Protein AF-A0A1W0E587-F1 (afdb_monomer)

Foldseek 3Di:
DWDWDQDPVGIDIDDDDPPDDPVNVQVVCVVVVDHPPDDDDDDDPDPDPDPDDPPDDDDDDPPDVPPDPDPPVRVVVVVQVLFWWADPQPRDTHHNPDQFDPDVVRVRHRDIHTDDDDD

Mean predicted aligned error: 17.6 Å

pLDDT: mean 70.88, std 20.81, range [39.56, 98.25]

Solvent-accessible surface area (backbone atoms only — not comparable to full-atom values): 8068 Å² total; per-residue (Å²): 91,77,48,76,49,79,51,100,90,46,72,46,77,43,83,44,60,98,81,65,49,75,63,60,54,53,52,58,41,43,76,73,77,43,75,95,80,77,90,77,87,84,62,101,81,65,88,76,85,72,86,81,61,92,92,74,85,81,90,84,73,86,79,68,86,63,96,61,91,66,53,70,68,58,45,51,55,55,53,55,72,62,54,31,21,26,28,75,85,70,63,47,83,38,56,66,85,57,64,53,40,90,49,67,95,57,70,40,44,55,66,62,42,74,55,86,75,90,130

Radius of gyration: 25.47 Å; Cα contacts (8 Å, |Δi|>4): 97; chains: 1; bounding box: 55×27×59 Å

Sequence (119 aa):
MYIFITTHNGTICRSVTEHTTVSDINESIREYGCELRNTCLIDNYNNIKISMLPSTFFTAAPLLLGGGNMTETNKMLALQQLKVKICRRCYANNAAKATRCRKAQCGHYGDLRMKKVLK

Organism: NCBI:txid646526

InterPro domains:
  IPR001975 Large ribosomal subunit protein eL40 domain [PF01020] (83-116)
  IPR001975 Large ribosomal subunit protein eL40 domain [SM01377] (70-119)
  IPR011332 Zinc-binding ribosomal protein [SSF57829] (81-118)
  IPR038587 Large ribosomal subunit protein eL40 superfamily [G3DSA:4.10.1060.50] (72-119)

Secondary structure (DSSP, 8-state):
-EEEEEETTEEEEEE--TT--HHHHHHHHHHTT----------TT------PPTT-----------S----HHHHHHHHHHT-EEEETTT--EEETT-SS-S-GGGTS---EEEPPPP-

Structure (mmCIF, N/CA/C/O backbone):
data_AF-A0A1W0E587-F1
#
_entry.id   AF-A0A1W0E587-F1
#
loop_
_atom_site.group_PDB
_atom_site.id
_atom_site.type_symbol
_atom_site.label_atom_id
_atom_site.label_alt_id
_atom_site.label_comp_id
_atom_site.label_asym_id
_atom_site.label_entity_id
_atom_site.label_seq_id
_atom_site.pdbx_PDB_ins_code
_atom_site.Cartn_x
_atom_site.Cartn_y
_atom_site.Cartn_z
_atom_site.occupancy
_atom_site.B_iso_or_equiv
_atom_site.auth_seq_id
_atom_site.auth_comp_id
_atom_site.auth_asym_id
_atom_site.auth_atom_id
_atom_site.pdbx_PDB_model_num
ATOM 1 N N . MET A 1 1 ? 19.698 10.597 -29.879 1.00 57.78 1 MET A N 1
ATOM 2 C CA . MET A 1 1 ? 20.246 10.158 -28.572 1.00 57.78 1 MET A CA 1
ATOM 3 C C . MET A 1 1 ? 21.620 9.539 -28.812 1.00 57.78 1 MET A C 1
ATOM 5 O O . MET A 1 1 ? 21.829 9.064 -29.916 1.00 57.78 1 MET A O 1
ATOM 9 N N . TYR A 1 2 ? 22.567 9.572 -27.873 1.00 53.62 2 TYR A N 1
ATOM 10 C CA . TYR A 1 2 ? 23.876 8.923 -28.062 1.00 53.62 2 TYR A CA 1
ATOM 11 C C . TYR A 1 2 ? 24.035 7.770 -27.075 1.00 53.62 2 TYR A C 1
ATOM 13 O O . TYR A 1 2 ? 23.669 7.913 -25.909 1.00 53.62 2 TYR A O 1
ATOM 21 N N . ILE A 1 3 ? 24.568 6.645 -27.545 1.00 58.50 3 ILE A N 1
ATOM 22 C CA . ILE A 1 3 ? 24.969 5.515 -26.708 1.00 58.50 3 ILE A CA 1
ATOM 23 C C . ILE A 1 3 ? 26.490 5.407 -26.777 1.00 58.50 3 ILE A C 1
ATOM 25 O O . ILE A 1 3 ? 27.077 5.429 -27.860 1.00 58.50 3 ILE A O 1
ATOM 29 N N . PHE A 1 4 ? 27.111 5.300 -25.606 1.00 53.84 4 PHE A N 1
ATOM 30 C CA . PHE A 1 4 ? 28.543 5.086 -25.456 1.00 53.84 4 PHE A CA 1
ATOM 31 C C . PHE A 1 4 ? 28.770 3.656 -24.975 1.00 53.84 4 PHE A C 1
ATOM 33 O O . PHE A 1 4 ? 28.227 3.254 -23.946 1.00 53.84 4 PHE A O 1
ATOM 40 N N . ILE A 1 5 ? 29.552 2.892 -25.730 1.00 61.59 5 ILE A N 1
ATOM 41 C CA . ILE A 1 5 ? 29.868 1.491 -25.457 1.00 61.59 5 ILE A CA 1
ATOM 42 C C . ILE A 1 5 ? 31.374 1.405 -25.240 1.00 61.59 5 ILE A C 1
ATOM 44 O O . ILE A 1 5 ? 32.159 1.529 -26.180 1.00 61.59 5 ILE A O 1
ATOM 48 N N . THR A 1 6 ? 31.782 1.232 -23.988 1.00 53.59 6 THR A N 1
ATOM 49 C CA . THR A 1 6 ? 33.198 1.140 -23.624 1.00 53.59 6 THR A CA 1
ATOM 50 C C . THR A 1 6 ? 33.650 -0.313 -23.674 1.00 53.59 6 THR A C 1
ATOM 52 O O . THR A 1 6 ? 33.105 -1.164 -22.974 1.00 53.59 6 THR A O 1
ATOM 55 N N . THR A 1 7 ? 34.656 -0.591 -24.498 1.00 55.12 7 THR A N 1
ATOM 56 C CA . THR A 1 7 ? 35.277 -1.912 -24.654 1.00 55.12 7 THR A CA 1
ATOM 57 C C . THR A 1 7 ? 36.756 -1.851 -24.265 1.00 55.12 7 THR A C 1
ATOM 59 O O . THR A 1 7 ? 37.316 -0.770 -24.082 1.00 55.12 7 THR A O 1
ATOM 62 N N . HIS A 1 8 ? 37.419 -3.006 -24.165 1.00 50.88 8 HIS A N 1
ATOM 63 C CA . HIS A 1 8 ? 38.861 -3.082 -23.887 1.00 50.88 8 HIS A CA 1
ATOM 64 C C . HIS A 1 8 ? 39.732 -2.460 -24.998 1.00 50.88 8 HIS A C 1
ATOM 66 O O . HIS A 1 8 ? 40.870 -2.089 -24.732 1.00 50.88 8 HIS A O 1
ATOM 72 N N . ASN A 1 9 ? 39.183 -2.298 -26.209 1.00 48.56 9 ASN A N 1
ATOM 73 C CA . ASN A 1 9 ? 39.862 -1.698 -27.361 1.00 48.56 9 ASN A CA 1
ATOM 74 C C . ASN A 1 9 ? 39.498 -0.219 -27.580 1.00 48.56 9 ASN A C 1
ATOM 76 O O . ASN A 1 9 ? 39.964 0.390 -28.540 1.00 48.56 9 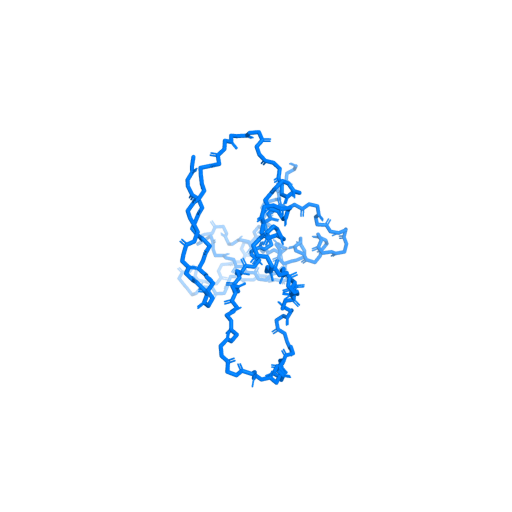ASN A O 1
ATOM 80 N N . GLY A 1 10 ? 38.673 0.371 -26.705 1.00 54.97 10 GLY A N 1
ATOM 81 C CA . GLY A 1 10 ? 38.273 1.776 -26.776 1.00 54.97 10 GLY A CA 1
ATOM 82 C C . GLY A 1 10 ? 36.775 2.004 -26.581 1.00 54.97 10 GLY A C 1
ATOM 83 O O . GLY A 1 10 ? 35.984 1.070 -26.422 1.00 54.97 10 GLY A O 1
ATOM 84 N N . THR A 1 11 ? 36.386 3.278 -26.593 1.00 57.97 11 THR A N 1
ATOM 85 C CA . THR A 1 11 ? 34.992 3.712 -26.440 1.00 57.97 11 THR A CA 1
ATOM 86 C C . THR A 1 11 ? 34.370 3.986 -27.800 1.00 57.97 11 THR A C 1
ATOM 88 O O . THR A 1 11 ? 34.848 4.837 -28.548 1.00 57.97 11 THR A O 1
ATOM 91 N N . ILE A 1 12 ? 33.269 3.303 -28.097 1.00 63.28 12 ILE A N 1
ATOM 92 C CA . ILE A 1 12 ? 32.470 3.514 -29.302 1.00 63.28 12 ILE A CA 1
ATOM 93 C C . ILE A 1 12 ? 31.323 4.458 -28.945 1.00 63.28 12 ILE A C 1
ATOM 95 O O . ILE A 1 12 ? 30.579 4.212 -27.998 1.00 63.28 12 ILE A O 1
ATOM 99 N N . CYS A 1 13 ? 31.173 5.542 -29.700 1.00 61.38 13 CYS A N 1
ATOM 100 C CA . CYS A 1 13 ? 30.032 6.446 -29.593 1.00 61.38 13 CYS A CA 1
ATOM 101 C C . CYS A 1 13 ? 29.132 6.257 -30.811 1.00 61.38 13 CYS A C 1
ATOM 103 O O . CYS A 1 13 ? 29.609 6.332 -31.947 1.00 61.38 13 CYS A O 1
ATOM 105 N N . ARG A 1 14 ? 27.832 6.038 -30.590 1.00 67.56 14 ARG A N 1
ATOM 106 C CA . ARG A 1 14 ? 26.861 5.913 -31.678 1.00 67.56 14 ARG A CA 1
ATOM 107 C C . ARG A 1 14 ? 25.649 6.801 -31.462 1.00 67.56 14 ARG A C 1
ATOM 109 O O . ARG A 1 14 ? 25.063 6.829 -30.381 1.00 67.56 14 ARG A O 1
ATOM 116 N N . SER A 1 15 ? 25.264 7.513 -32.517 1.00 69.25 15 SER A N 1
ATOM 117 C CA . SER A 1 15 ? 23.987 8.209 -32.584 1.00 69.25 15 SER A CA 1
ATOM 118 C C . SER A 1 15 ? 22.864 7.204 -32.835 1.00 69.25 15 SER A C 1
ATOM 120 O O . SER A 1 15 ? 22.918 6.384 -33.746 1.00 69.25 15 SER A O 1
ATOM 122 N N . VAL A 1 16 ? 21.842 7.282 -31.996 1.00 74.81 16 VAL A N 1
ATOM 123 C CA . VAL A 1 16 ? 20.636 6.460 -32.021 1.00 74.81 16 VAL A CA 1
ATOM 124 C C . VAL A 1 16 ? 19.447 7.362 -32.317 1.00 74.81 16 VAL A C 1
ATOM 126 O O . VAL A 1 16 ? 19.279 8.424 -31.694 1.00 74.81 16 VAL A O 1
ATOM 129 N N . THR A 1 17 ? 18.644 6.937 -33.285 1.00 78.31 17 THR A N 1
ATOM 130 C CA . THR A 1 17 ? 17.383 7.568 -33.684 1.00 78.31 17 THR A CA 1
ATOM 131 C C . THR A 1 17 ? 16.207 6.808 -33.076 1.00 78.31 17 THR A C 1
ATOM 133 O O . THR A 1 17 ? 16.354 5.678 -32.616 1.00 78.31 17 THR A O 1
ATOM 136 N N . GLU A 1 18 ? 15.018 7.405 -33.090 1.00 74.44 18 GLU A N 1
ATOM 137 C CA . GLU A 1 18 ? 13.803 6.812 -32.505 1.00 74.44 18 GLU A CA 1
ATOM 138 C C . GLU A 1 18 ? 13.358 5.505 -33.187 1.00 74.44 18 GLU A C 1
ATOM 140 O O . GLU A 1 18 ? 12.560 4.756 -32.632 1.00 74.44 18 GLU A O 1
ATOM 145 N N . HIS A 1 19 ? 13.901 5.203 -34.368 1.00 79.19 19 HIS A N 1
ATOM 146 C CA . HIS A 1 19 ? 13.588 4.000 -35.143 1.00 79.19 19 HIS A CA 1
ATOM 147 C C . HIS A 1 19 ? 14.633 2.889 -35.005 1.00 79.19 19 HIS A C 1
ATOM 149 O O . HIS A 1 19 ? 14.477 1.832 -35.608 1.00 79.19 19 HIS A O 1
ATOM 155 N N . THR A 1 20 ? 15.712 3.122 -34.254 1.00 70.31 20 THR A N 1
ATOM 156 C CA . THR A 1 20 ? 16.787 2.134 -34.120 1.00 70.31 20 THR A CA 1
ATOM 157 C C . THR A 1 20 ? 16.324 0.990 -33.217 1.00 70.31 20 THR A C 1
ATOM 159 O O . THR A 1 20 ? 15.925 1.224 -32.073 1.00 70.31 20 THR A O 1
ATOM 162 N N . THR A 1 21 ? 16.376 -0.248 -33.708 1.00 75.44 21 THR A N 1
ATOM 163 C CA . THR A 1 21 ? 15.960 -1.425 -32.939 1.00 75.44 21 THR A CA 1
ATOM 164 C C . THR A 1 21 ? 17.116 -2.006 -32.123 1.00 75.44 21 THR A C 1
ATOM 166 O O . THR A 1 21 ? 18.293 -1.761 -32.384 1.00 75.44 21 THR A O 1
ATOM 169 N N . VAL A 1 22 ? 16.792 -2.831 -31.122 1.00 69.00 22 VAL A N 1
ATOM 170 C CA . VAL A 1 22 ? 17.797 -3.544 -30.310 1.00 69.00 22 VAL A CA 1
ATOM 171 C C . VAL A 1 22 ? 18.634 -4.510 -31.164 1.00 69.00 22 VAL A C 1
ATOM 173 O O . VAL A 1 22 ? 19.794 -4.764 -30.844 1.00 69.00 22 VAL A O 1
ATOM 176 N N . SER A 1 23 ? 18.073 -5.022 -32.266 1.00 70.00 23 SER A N 1
ATOM 177 C CA . SER A 1 23 ? 18.799 -5.890 -33.198 1.00 70.00 23 SER A CA 1
ATOM 178 C C . SER A 1 23 ? 19.904 -5.127 -33.925 1.00 70.00 23 SER A C 1
ATOM 180 O O . SER A 1 23 ? 21.038 -5.598 -33.948 1.00 70.00 23 SER A O 1
ATOM 182 N N . ASP A 1 24 ? 19.601 -3.921 -34.410 1.00 71.88 24 ASP A N 1
ATOM 183 C CA . ASP A 1 24 ? 20.563 -3.061 -35.118 1.00 71.88 24 ASP A CA 1
ATOM 184 C C . ASP A 1 24 ? 21.741 -2.681 -34.208 1.00 71.88 24 ASP A C 1
ATOM 186 O O . ASP A 1 24 ? 22.901 -2.642 -34.619 1.00 71.88 24 ASP A O 1
ATOM 190 N N . ILE A 1 25 ? 21.454 -2.455 -32.921 1.00 69.06 25 ILE A N 1
ATOM 191 C CA . ILE A 1 25 ? 22.480 -2.185 -31.909 1.00 69.06 25 ILE A CA 1
ATOM 192 C C . ILE A 1 25 ? 23.357 -3.426 -31.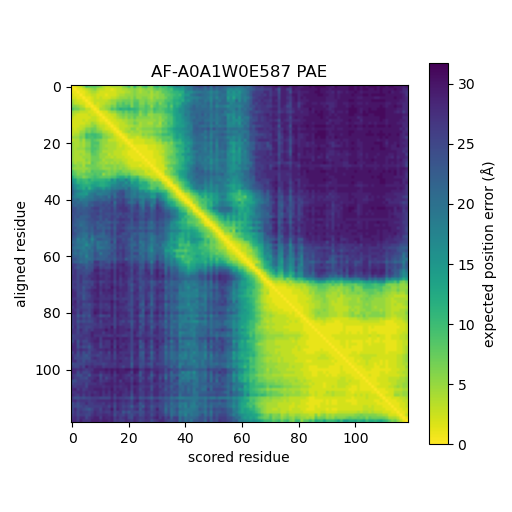703 1.00 69.06 25 ILE A C 1
ATOM 194 O O . ILE A 1 25 ? 24.582 -3.318 -31.717 1.00 69.06 25 ILE A O 1
ATOM 198 N N . ASN A 1 26 ? 22.759 -4.611 -31.565 1.00 68.50 26 ASN A N 1
ATOM 199 C CA . ASN A 1 26 ? 23.506 -5.856 -31.388 1.00 68.50 26 ASN A CA 1
ATOM 200 C C . ASN A 1 26 ? 24.386 -6.198 -32.596 1.00 68.50 26 ASN A C 1
ATOM 202 O O . ASN A 1 26 ? 25.493 -6.694 -32.406 1.00 68.50 26 ASN A O 1
ATOM 206 N N . GLU A 1 27 ? 23.918 -5.943 -33.816 1.00 72.00 27 GLU A N 1
ATOM 207 C CA . GLU A 1 27 ? 24.699 -6.159 -35.036 1.00 72.00 27 GLU A CA 1
ATOM 208 C C . GLU A 1 27 ? 25.910 -5.223 -35.089 1.00 72.00 27 GLU A C 1
ATOM 210 O O . GLU A 1 27 ? 27.035 -5.689 -35.262 1.00 72.00 27 GLU A O 1
ATOM 215 N N . SER A 1 28 ? 25.718 -3.938 -34.772 1.00 67.44 28 SER A N 1
ATOM 216 C CA . SER A 1 28 ? 26.832 -2.985 -34.715 1.00 67.44 28 SER A CA 1
ATOM 217 C C . SER A 1 28 ? 27.882 -3.352 -33.661 1.00 67.44 28 SER A C 1
ATOM 219 O O . SER A 1 28 ? 29.071 -3.177 -33.888 1.00 67.44 28 SER A O 1
ATOM 221 N N . ILE A 1 29 ? 27.481 -3.919 -32.519 1.00 65.19 29 ILE A N 1
ATOM 222 C CA . ILE A 1 29 ? 28.418 -4.383 -31.482 1.00 65.19 29 ILE A CA 1
ATOM 223 C C . ILE A 1 29 ? 29.213 -5.610 -31.967 1.00 65.19 29 ILE A C 1
ATOM 225 O O . ILE A 1 29 ? 30.411 -5.713 -31.681 1.00 65.19 29 ILE A O 1
ATOM 229 N N . ARG A 1 30 ? 28.577 -6.505 -32.741 1.00 65.31 30 ARG A N 1
ATOM 230 C CA . ARG A 1 30 ? 29.228 -7.688 -33.332 1.00 65.31 30 ARG A CA 1
ATOM 231 C C . ARG A 1 30 ? 30.273 -7.315 -34.384 1.00 65.31 30 ARG A C 1
ATOM 233 O O . ARG A 1 30 ? 31.306 -7.979 -34.432 1.00 65.31 30 ARG A O 1
ATOM 240 N N . GLU A 1 31 ? 30.056 -6.261 -35.174 1.00 64.81 31 GLU A N 1
ATOM 241 C CA . GLU A 1 31 ? 31.041 -5.767 -36.158 1.00 64.81 31 GLU A CA 1
ATOM 242 C C . GLU A 1 31 ? 32.385 -5.388 -35.512 1.00 64.81 31 GLU A C 1
ATOM 244 O O . GLU A 1 31 ? 33.441 -5.578 -36.113 1.00 64.81 31 GLU A O 1
ATOM 249 N N . TYR A 1 32 ? 32.374 -4.937 -34.253 1.00 62.25 32 TYR A N 1
ATOM 250 C CA . TYR A 1 32 ? 33.584 -4.616 -33.483 1.00 62.25 32 TYR A CA 1
ATOM 251 C C . TYR A 1 32 ? 34.174 -5.819 -32.722 1.00 62.25 32 TYR A C 1
ATOM 253 O O . TYR A 1 32 ? 34.998 -5.645 -31.822 1.00 62.25 32 TYR A O 1
ATOM 261 N N . GLY A 1 33 ? 33.751 -7.045 -33.048 1.00 53.25 33 GLY A N 1
ATOM 262 C CA . GLY A 1 33 ? 34.257 -8.277 -32.434 1.00 53.25 33 GLY A CA 1
ATOM 263 C C . GLY A 1 33 ? 33.851 -8.459 -30.969 1.00 53.25 33 GLY A C 1
ATOM 264 O O . GLY A 1 33 ? 34.430 -9.286 -30.265 1.00 53.25 33 GLY A O 1
ATOM 265 N N . CYS A 1 34 ? 32.871 -7.690 -30.493 1.00 51.19 34 CYS A N 1
ATOM 266 C CA . CYS A 1 34 ? 32.337 -7.793 -29.143 1.00 51.19 34 CYS A CA 1
ATOM 267 C C . CYS A 1 34 ? 31.015 -8.569 -29.182 1.00 51.19 34 CYS A C 1
ATOM 269 O O . CYS A 1 34 ? 30.128 -8.283 -29.980 1.00 51.19 34 CYS A O 1
ATOM 271 N N . GLU A 1 35 ? 30.856 -9.561 -28.308 1.00 45.47 35 GLU A N 1
ATOM 272 C CA . GLU A 1 35 ? 29.594 -10.282 -28.150 1.00 45.47 35 GLU A CA 1
ATOM 273 C C . GLU A 1 35 ? 29.003 -9.938 -26.781 1.00 45.47 35 GLU A C 1
ATOM 275 O O . GLU A 1 35 ? 29.668 -10.088 -25.755 1.00 45.47 35 GLU A O 1
ATOM 280 N N . LEU A 1 36 ? 27.750 -9.474 -26.751 1.00 45.41 36 LEU A N 1
ATOM 281 C CA . LEU A 1 36 ? 26.990 -9.329 -25.509 1.00 45.41 36 LEU A CA 1
ATOM 282 C C . LEU A 1 36 ? 26.733 -10.723 -24.931 1.00 45.41 36 LEU A C 1
ATOM 284 O O . LEU A 1 36 ? 25.740 -11.375 -25.252 1.00 45.41 36 LEU A O 1
ATOM 288 N N . ARG A 1 37 ? 27.645 -11.202 -24.084 1.00 41.25 37 ARG A N 1
ATOM 289 C CA . ARG A 1 37 ? 27.455 -12.449 -23.349 1.00 41.25 37 ARG A CA 1
ATOM 290 C C . ARG A 1 37 ? 26.813 -12.162 -22.000 1.00 41.25 37 ARG A C 1
ATOM 292 O O . ARG A 1 37 ? 27.446 -11.632 -21.095 1.00 41.25 37 ARG A O 1
ATOM 299 N N . ASN A 1 38 ? 25.566 -12.613 -21.907 1.00 42.72 38 ASN A N 1
ATOM 300 C CA . ASN A 1 38 ? 24.750 -12.818 -20.713 1.00 42.72 38 ASN A CA 1
ATOM 301 C C . ASN A 1 38 ? 23.978 -11.594 -20.199 1.00 42.72 38 ASN A C 1
ATOM 303 O O . ASN A 1 38 ? 24.485 -10.749 -19.467 1.00 42.72 38 ASN A O 1
ATOM 307 N N . THR A 1 39 ? 22.676 -11.587 -20.484 1.00 44.81 39 THR A N 1
ATOM 308 C CA . THR A 1 39 ? 21.668 -10.948 -19.632 1.00 44.81 39 THR A CA 1
ATOM 309 C C . THR A 1 39 ? 21.293 -11.937 -18.527 1.00 44.81 39 THR A C 1
ATOM 311 O O . THR A 1 39 ? 20.585 -12.911 -18.767 1.00 44.81 39 THR A O 1
ATOM 314 N N . CYS A 1 40 ? 21.790 -11.721 -17.310 1.00 41.78 40 CYS A N 1
ATOM 315 C CA . CYS A 1 40 ? 21.389 -12.514 -16.147 1.00 41.78 40 CYS A CA 1
ATOM 316 C C . CYS A 1 40 ? 20.255 -11.795 -15.407 1.00 41.78 40 CYS A C 1
ATOM 318 O O . CYS A 1 40 ? 20.441 -10.677 -14.928 1.00 41.78 40 CYS A O 1
ATOM 320 N N . LEU A 1 41 ? 19.094 -12.441 -15.282 1.00 39.72 41 LEU A N 1
ATOM 321 C CA . LEU A 1 41 ? 18.056 -12.020 -14.341 1.00 39.72 41 LEU A CA 1
ATOM 322 C C . LEU A 1 41 ? 18.523 -12.382 -12.927 1.00 39.72 41 LEU A C 1
ATOM 324 O O . LEU A 1 41 ? 18.716 -13.556 -12.614 1.00 39.72 41 LEU A O 1
ATOM 328 N N . ILE A 1 42 ? 18.747 -11.372 -12.089 1.00 49.06 42 ILE A N 1
ATOM 329 C CA . ILE A 1 42 ? 19.152 -11.559 -10.694 1.00 49.06 42 ILE A CA 1
ATOM 330 C C . ILE A 1 42 ? 17.880 -11.542 -9.851 1.00 49.06 42 ILE A C 1
ATOM 332 O O . ILE A 1 42 ? 17.286 -10.486 -9.647 1.00 49.06 42 ILE A O 1
ATOM 336 N N . ASP A 1 43 ? 17.450 -12.719 -9.399 1.00 39.56 43 ASP A N 1
ATOM 337 C CA . ASP A 1 43 ? 16.315 -12.855 -8.489 1.00 39.56 43 ASP A CA 1
ATOM 338 C C . ASP A 1 43 ? 16.801 -12.798 -7.030 1.00 39.56 43 ASP A C 1
ATOM 340 O O . ASP A 1 43 ? 17.838 -13.368 -6.680 1.00 39.56 43 ASP A O 1
ATOM 344 N N . ASN A 1 44 ? 16.061 -12.076 -6.189 1.00 43.00 44 ASN A N 1
ATOM 345 C CA . ASN A 1 44 ? 16.498 -11.437 -4.933 1.00 43.00 44 ASN A CA 1
ATOM 346 C C . ASN A 1 44 ? 16.975 -12.358 -3.782 1.00 43.00 44 ASN A C 1
ATOM 348 O O . ASN A 1 44 ? 17.097 -11.889 -2.651 1.00 43.00 44 ASN A O 1
ATOM 352 N N . TYR A 1 45 ? 17.248 -13.645 -4.011 1.00 40.38 45 TYR A N 1
ATOM 353 C CA . TYR A 1 45 ? 17.507 -14.596 -2.919 1.00 40.38 45 TYR A CA 1
ATOM 354 C C . TYR A 1 45 ? 18.663 -15.578 -3.108 1.00 40.38 45 TYR A C 1
ATOM 356 O O . TYR A 1 45 ? 18.993 -16.282 -2.156 1.00 40.38 45 TYR A O 1
ATOM 364 N N . ASN A 1 46 ? 19.343 -15.598 -4.255 1.00 41.62 46 ASN A N 1
ATOM 365 C CA . ASN A 1 46 ? 20.521 -16.447 -4.417 1.00 41.62 46 ASN A CA 1
ATOM 366 C C . ASN A 1 46 ? 21.785 -15.595 -4.499 1.00 41.62 46 ASN A C 1
ATOM 368 O O . ASN A 1 46 ? 21.960 -14.810 -5.425 1.00 41.62 46 ASN A O 1
ATOM 372 N N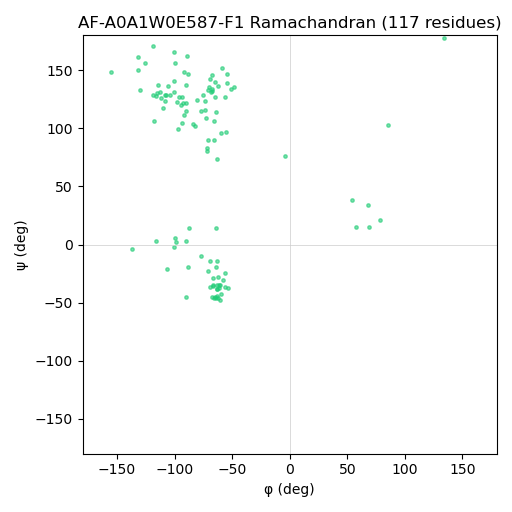 . ASN A 1 47 ? 22.690 -15.782 -3.532 1.00 42.91 47 ASN A N 1
ATOM 373 C CA . ASN A 1 47 ? 24.069 -15.315 -3.633 1.00 42.91 47 ASN A CA 1
ATOM 374 C C . ASN A 1 47 ? 24.703 -15.982 -4.858 1.00 42.91 47 ASN A C 1
ATOM 376 O O . ASN A 1 47 ? 25.147 -17.130 -4.788 1.00 42.91 47 ASN A O 1
ATOM 380 N N . ILE A 1 48 ? 24.709 -15.291 -5.996 1.00 46.75 48 ILE A N 1
ATOM 381 C CA . ILE A 1 48 ? 25.343 -15.812 -7.201 1.00 46.75 48 ILE A CA 1
ATOM 382 C C . ILE A 1 48 ? 26.852 -15.735 -6.975 1.00 46.75 48 ILE A C 1
ATOM 384 O O . ILE A 1 48 ? 27.442 -14.656 -6.972 1.00 46.75 48 ILE A O 1
ATOM 388 N N . LYS A 1 49 ? 27.497 -16.890 -6.794 1.00 44.38 49 LYS A N 1
ATOM 389 C CA . LYS A 1 49 ? 28.951 -17.001 -6.939 1.00 44.38 49 LYS A CA 1
ATOM 390 C C . LYS A 1 49 ? 29.286 -16.894 -8.424 1.00 44.38 49 LYS A C 1
ATOM 392 O O . LYS A 1 49 ? 29.412 -17.903 -9.110 1.00 44.38 49 LYS A O 1
ATOM 397 N N . ILE A 1 50 ? 29.386 -15.670 -8.931 1.00 52.66 50 ILE A N 1
ATOM 398 C CA . ILE A 1 50 ? 29.935 -15.421 -10.264 1.00 52.66 50 ILE A CA 1
ATOM 399 C C . ILE A 1 50 ? 31.454 -15.550 -10.140 1.00 52.66 50 ILE A C 1
ATOM 401 O O . ILE A 1 50 ? 32.086 -14.778 -9.421 1.00 52.66 50 ILE A O 1
ATOM 405 N N . SER A 1 51 ? 32.049 -16.542 -10.803 1.00 47.91 51 SER A N 1
ATOM 406 C CA . SER A 1 51 ? 33.504 -16.636 -10.937 1.00 47.91 51 SER A CA 1
ATOM 407 C C . SER A 1 51 ? 33.987 -15.456 -11.779 1.00 47.91 51 SER A C 1
ATOM 409 O O . SER A 1 51 ? 33.738 -15.409 -12.984 1.00 47.91 51 SER A O 1
ATOM 411 N N . MET A 1 52 ? 34.611 -14.473 -11.132 1.00 48.31 52 MET A N 1
ATOM 412 C CA . MET A 1 52 ? 35.044 -13.238 -11.779 1.00 48.31 52 MET A CA 1
ATOM 413 C C . MET A 1 52 ? 36.364 -13.459 -12.516 1.00 48.31 52 MET A C 1
ATOM 415 O O . MET A 1 52 ? 37.351 -13.875 -11.913 1.00 48.31 52 MET A O 1
ATOM 419 N N . LEU A 1 53 ? 36.385 -13.151 -13.811 1.00 51.69 53 LEU A N 1
ATOM 420 C CA . LEU A 1 53 ? 37.626 -12.965 -14.557 1.00 51.69 53 LEU A CA 1
ATOM 421 C C . LEU A 1 53 ? 38.015 -11.476 -14.512 1.00 51.69 53 LEU A C 1
ATOM 423 O O . LEU A 1 53 ? 37.126 -10.613 -14.465 1.00 51.69 53 LEU A O 1
ATOM 427 N N . PRO A 1 54 ? 39.317 -11.143 -14.535 1.00 41.56 54 PRO A N 1
ATOM 428 C CA . PRO A 1 54 ? 39.758 -9.763 -14.704 1.00 41.56 54 PRO A CA 1
ATOM 429 C C . PRO A 1 54 ? 39.142 -9.154 -15.975 1.00 41.56 54 PRO A C 1
ATOM 431 O O . PRO A 1 54 ? 39.075 -9.824 -17.004 1.00 41.56 54 PRO A O 1
ATOM 434 N N . SER A 1 55 ? 38.701 -7.894 -15.896 1.00 48.97 55 SER A N 1
ATOM 435 C CA . SER A 1 55 ? 38.146 -7.105 -17.018 1.00 48.97 55 SER A CA 1
ATOM 436 C C . SER A 1 55 ? 36.693 -7.398 -17.436 1.00 48.97 55 SER A C 1
ATOM 438 O O . SER A 1 55 ? 36.289 -7.037 -18.540 1.00 48.97 55 SER A O 1
ATOM 440 N N . THR A 1 56 ? 35.878 -7.991 -16.558 1.00 48.41 56 THR A N 1
ATOM 441 C CA . THR A 1 56 ? 34.434 -8.179 -16.811 1.00 48.41 56 THR A CA 1
ATOM 442 C C . THR A 1 56 ? 33.616 -7.022 -16.222 1.00 48.41 56 THR A C 1
ATOM 444 O O . THR A 1 56 ? 33.731 -6.742 -15.029 1.00 48.41 56 THR A O 1
ATOM 447 N N . PHE A 1 57 ? 32.765 -6.369 -17.023 1.00 51.59 57 PHE A N 1
ATOM 448 C CA . PHE A 1 57 ? 31.835 -5.330 -16.555 1.00 51.59 57 PHE A CA 1
ATOM 449 C C . PHE A 1 57 ? 30.402 -5.867 -16.519 1.00 51.59 57 PHE A C 1
ATOM 451 O O . PHE A 1 57 ? 29.959 -6.511 -17.467 1.00 51.59 57 PHE A O 1
ATOM 458 N N . PHE A 1 58 ? 29.666 -5.571 -15.445 1.00 50.69 58 PHE A N 1
ATOM 459 C CA . PHE A 1 58 ? 28.253 -5.922 -15.314 1.00 50.69 58 PHE A CA 1
ATOM 460 C C . PHE A 1 58 ? 27.416 -4.657 -15.175 1.00 50.69 58 PHE A C 1
ATOM 462 O O . PHE A 1 58 ? 27.664 -3.827 -14.302 1.00 50.69 58 PHE A O 1
ATOM 469 N N . THR A 1 59 ? 26.385 -4.537 -16.004 1.00 44.25 59 THR A N 1
ATOM 470 C CA . THR A 1 59 ? 25.331 -3.544 -15.811 1.00 44.25 59 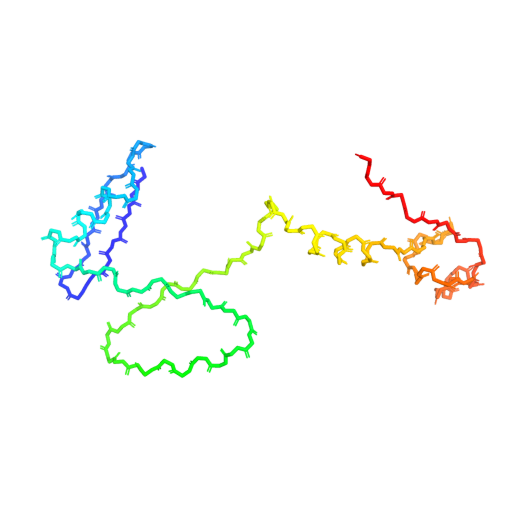THR A CA 1
ATOM 471 C C . THR A 1 59 ? 24.172 -4.230 -15.106 1.00 44.25 59 THR A C 1
ATOM 473 O O . THR A 1 59 ? 23.387 -4.944 -15.724 1.00 44.25 59 THR A O 1
ATOM 476 N N . ALA A 1 60 ? 24.083 -4.043 -13.790 1.00 45.50 60 ALA A N 1
ATOM 477 C CA . ALA A 1 60 ? 22.924 -4.463 -13.017 1.00 45.50 60 ALA A CA 1
ATOM 478 C C . ALA A 1 60 ? 21.916 -3.309 -12.985 1.00 45.50 60 ALA A C 1
ATOM 480 O O . ALA A 1 60 ? 22.199 -2.249 -12.430 1.00 45.50 60 ALA A O 1
ATOM 481 N N . ALA A 1 61 ? 20.746 -3.508 -13.585 1.00 44.94 61 ALA A N 1
ATOM 482 C CA . ALA A 1 61 ? 19.619 -2.597 -13.440 1.00 44.94 61 ALA A CA 1
ATOM 483 C C . ALA A 1 61 ? 18.604 -3.228 -12.475 1.00 44.94 61 ALA A C 1
ATOM 485 O O . ALA A 1 61 ? 18.232 -4.387 -12.679 1.00 44.94 61 ALA A O 1
ATOM 486 N N . PRO A 1 62 ? 18.138 -2.516 -11.433 1.00 41.50 62 PRO A N 1
ATOM 487 C CA . PRO A 1 62 ? 17.028 -3.001 -10.632 1.00 41.50 62 PRO A CA 1
ATOM 488 C C . PRO A 1 62 ? 15.795 -3.074 -11.531 1.00 41.50 62 PRO A C 1
ATOM 490 O O . PRO A 1 62 ? 15.285 -2.048 -11.988 1.00 41.50 62 PRO A O 1
ATOM 493 N N . LEU A 1 63 ? 15.306 -4.288 -11.784 1.00 44.81 63 LEU A N 1
ATOM 494 C CA . LEU A 1 63 ? 13.983 -4.464 -12.359 1.00 44.81 63 LEU A CA 1
ATOM 495 C C . LEU A 1 63 ? 12.983 -4.086 -11.267 1.00 44.81 63 LEU A C 1
ATOM 497 O O . LEU A 1 63 ? 12.569 -4.908 -10.450 1.00 44.81 63 LEU A O 1
ATOM 501 N N . LEU A 1 64 ? 12.608 -2.808 -11.225 1.00 47.47 64 LEU A N 1
ATOM 502 C CA . LEU A 1 64 ? 11.347 -2.443 -10.605 1.00 47.47 64 LEU A CA 1
ATOM 503 C C . LEU A 1 64 ? 10.293 -3.259 -11.350 1.00 47.47 64 LEU A C 1
ATOM 505 O O . LEU A 1 64 ? 10.272 -3.232 -12.582 1.00 47.47 64 LEU A O 1
ATOM 509 N N . LEU A 1 65 ? 9.458 -4.006 -10.625 1.00 52.22 65 LEU A N 1
ATOM 510 C CA . LEU A 1 65 ? 8.249 -4.621 -11.170 1.00 52.22 65 LEU A CA 1
ATOM 511 C C . LEU A 1 65 ? 7.330 -3.474 -11.621 1.00 52.22 65 LEU A C 1
ATOM 513 O O . LEU A 1 65 ? 6.388 -3.103 -10.922 1.00 52.22 65 LEU A O 1
ATOM 517 N N . GLY A 1 66 ? 7.679 -2.829 -12.736 1.00 46.41 66 GLY A N 1
ATOM 518 C CA . GLY A 1 66 ? 6.876 -1.818 -13.391 1.00 46.41 66 GLY A CA 1
ATOM 519 C C . GLY A 1 66 ? 5.487 -2.404 -13.565 1.00 46.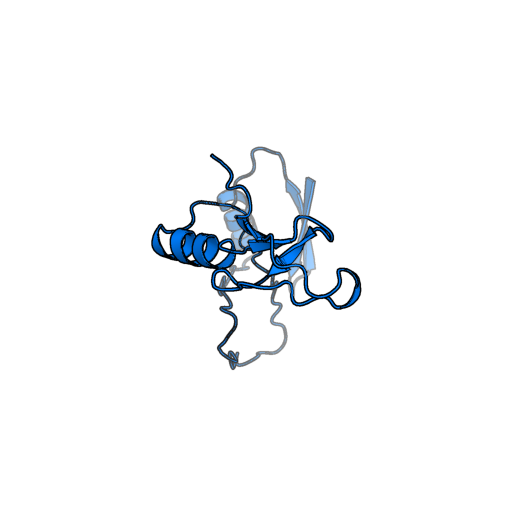41 66 GLY A C 1
ATOM 520 O O . GLY A 1 66 ? 5.353 -3.577 -13.911 1.00 46.41 66 GLY A O 1
ATOM 521 N N . GLY A 1 67 ? 4.463 -1.619 -13.232 1.00 52.53 67 GLY A N 1
ATOM 522 C CA . GLY A 1 67 ? 3.073 -2.057 -13.286 1.00 52.53 67 GLY A CA 1
ATOM 523 C C . GLY A 1 67 ? 2.715 -2.569 -14.682 1.00 52.53 67 GLY A C 1
ATOM 524 O O . GLY A 1 67 ? 2.396 -1.785 -15.566 1.00 52.53 67 GLY A O 1
ATOM 525 N N . GLY A 1 68 ? 2.780 -3.884 -14.865 1.00 62.53 68 GLY A N 1
ATOM 526 C CA . GLY A 1 68 ? 2.511 -4.607 -16.101 1.00 62.53 68 GLY A CA 1
ATOM 527 C C . GLY A 1 68 ? 2.105 -6.044 -15.776 1.00 62.53 68 GLY A C 1
ATOM 528 O O . GLY A 1 68 ? 2.513 -6.565 -14.739 1.00 62.53 68 GLY A O 1
ATOM 529 N N . ASN A 1 69 ? 1.238 -6.613 -16.631 1.00 60.38 69 ASN A N 1
ATOM 530 C CA . ASN A 1 69 ? 0.565 -7.925 -16.563 1.00 60.38 69 ASN A CA 1
ATOM 531 C C . ASN A 1 69 ? 0.975 -8.819 -15.386 1.00 60.38 69 ASN A C 1
ATOM 533 O O . ASN A 1 69 ? 1.705 -9.800 -15.523 1.00 60.38 69 ASN A O 1
ATOM 537 N N . MET A 1 70 ? 0.456 -8.472 -14.211 1.00 69.00 70 MET A N 1
ATOM 538 C CA . MET A 1 70 ? 0.602 -9.288 -13.023 1.00 69.00 70 MET A CA 1
ATOM 539 C C . MET A 1 70 ? -0.135 -10.604 -13.269 1.00 69.00 70 MET A C 1
ATOM 541 O O . MET A 1 70 ? -1.312 -10.586 -13.630 1.00 69.00 70 MET A O 1
ATOM 545 N N . THR A 1 71 ? 0.543 -11.738 -13.077 1.00 84.00 71 THR A N 1
ATOM 546 C CA . THR A 1 71 ? -0.134 -13.041 -13.084 1.00 84.00 71 THR A CA 1
ATOM 547 C C . THR A 1 71 ? -1.282 -13.015 -12.074 1.00 84.00 71 THR A C 1
ATOM 549 O O . THR A 1 71 ? -1.187 -12.348 -11.037 1.00 84.00 71 THR A O 1
ATOM 552 N N . GLU A 1 72 ? -2.375 -13.728 -12.353 1.00 87.38 72 GLU A N 1
ATOM 553 C CA . GLU A 1 72 ? -3.575 -13.669 -11.505 1.00 87.38 72 GLU A CA 1
ATOM 554 C C . GLU A 1 72 ? -3.257 -14.026 -10.040 1.00 87.38 72 GLU A C 1
ATOM 556 O O . GLU A 1 72 ? -3.735 -13.378 -9.110 1.00 87.38 72 GLU A O 1
ATOM 561 N N . THR A 1 73 ? -2.339 -14.972 -9.819 1.00 87.75 73 THR A N 1
ATOM 562 C CA . THR A 1 73 ? -1.832 -15.333 -8.487 1.00 87.75 73 THR A CA 1
ATOM 563 C C . THR A 1 73 ? -1.153 -14.162 -7.774 1.00 87.75 73 THR A C 1
ATOM 565 O O . THR A 1 73 ? -1.467 -13.871 -6.617 1.00 87.75 73 THR A O 1
ATOM 568 N N . ASN A 1 74 ? -0.261 -13.444 -8.460 1.00 84.00 74 ASN A N 1
ATOM 569 C CA . ASN A 1 74 ? 0.434 -12.290 -7.887 1.00 84.00 74 ASN A CA 1
ATOM 570 C C . ASN A 1 74 ? -0.544 -11.138 -7.606 1.00 84.00 74 ASN A C 1
ATOM 572 O O . ASN A 1 74 ? -0.429 -10.458 -6.583 1.00 84.00 74 ASN A O 1
ATOM 576 N N . LYS A 1 75 ? -1.565 -10.972 -8.456 1.00 84.38 75 LYS A N 1
ATOM 577 C CA . LYS A 1 75 ? -2.635 -9.984 -8.272 1.00 84.38 75 LYS A CA 1
ATOM 578 C C . LYS A 1 75 ? -3.463 -10.280 -7.032 1.00 84.38 75 LYS A C 1
ATOM 580 O O . LYS A 1 75 ? -3.693 -9.378 -6.225 1.00 84.38 75 LYS A O 1
ATOM 585 N N . MET A 1 76 ? -3.860 -11.533 -6.828 1.00 87.19 76 MET A N 1
ATOM 586 C CA . MET A 1 76 ? -4.564 -11.949 -5.613 1.00 87.19 76 MET A CA 1
ATOM 587 C C . MET A 1 76 ? -3.729 -11.700 -4.353 1.00 87.19 76 MET A C 1
ATOM 589 O O . MET A 1 76 ? -4.262 -11.180 -3.367 1.00 87.19 76 MET A O 1
ATOM 593 N N . LEU A 1 77 ? -2.427 -12.006 -4.392 1.00 87.75 77 LEU A N 1
ATOM 594 C CA . LEU A 1 77 ? -1.514 -11.770 -3.272 1.00 87.75 77 LEU A CA 1
ATOM 595 C C . LEU A 1 77 ? -1.411 -10.275 -2.931 1.00 87.75 77 LEU A C 1
ATOM 597 O O . LEU A 1 77 ? -1.555 -9.888 -1.768 1.00 87.75 77 LEU A O 1
ATOM 601 N N . ALA A 1 78 ? -1.245 -9.422 -3.942 1.00 85.62 78 ALA A N 1
ATOM 602 C CA . ALA A 1 78 ? -1.205 -7.973 -3.764 1.00 85.62 78 ALA A CA 1
ATOM 603 C C . ALA A 1 78 ? -2.537 -7.422 -3.217 1.00 85.62 78 ALA A C 1
ATOM 605 O O . ALA A 1 78 ? -2.558 -6.636 -2.264 1.00 85.62 78 ALA A O 1
ATOM 606 N N . LEU A 1 79 ? -3.674 -7.882 -3.752 1.00 85.81 79 LEU A N 1
ATOM 607 C CA . LEU A 1 79 ? -5.006 -7.495 -3.275 1.00 85.81 79 LEU A CA 1
ATOM 608 C C . LEU A 1 79 ? -5.258 -7.937 -1.831 1.00 85.81 79 LEU A C 1
ATOM 610 O O . LEU A 1 79 ? -5.909 -7.217 -1.073 1.00 85.81 79 LEU A O 1
ATOM 614 N N . GLN A 1 80 ? -4.735 -9.093 -1.416 1.00 86.31 80 GLN A N 1
ATOM 615 C CA . GLN A 1 80 ? -4.836 -9.557 -0.036 1.00 86.31 80 GLN A CA 1
ATOM 616 C C . GLN A 1 80 ? -4.124 -8.614 0.938 1.00 86.31 80 GLN A C 1
ATOM 618 O O . GLN A 1 80 ? -4.670 -8.341 2.007 1.00 86.31 80 GLN A O 1
ATOM 623 N N . GLN A 1 81 ? -2.969 -8.056 0.568 1.00 84.38 81 GLN A N 1
ATOM 624 C CA . GLN A 1 81 ? -2.264 -7.073 1.399 1.00 84.38 81 GLN A CA 1
ATOM 625 C C . GLN A 1 81 ? -3.038 -5.751 1.541 1.00 84.38 81 GLN A C 1
ATOM 627 O O . GLN A 1 81 ? -2.958 -5.083 2.572 1.00 84.38 81 GLN A O 1
ATOM 632 N N . LEU A 1 82 ? -3.849 -5.390 0.541 1.00 87.31 82 LEU A N 1
ATOM 633 C CA . LEU A 1 82 ? -4.700 -4.198 0.575 1.00 87.31 82 LEU A CA 1
ATOM 634 C C . LEU A 1 82 ? -5.962 -4.363 1.441 1.00 87.31 82 LEU A C 1
ATOM 636 O O . LEU A 1 82 ? -6.630 -3.361 1.726 1.00 87.31 82 LEU A O 1
ATOM 640 N N . LYS A 1 83 ? -6.286 -5.584 1.901 1.00 91.50 83 LYS A N 1
ATOM 641 C CA . LYS A 1 83 ? -7.410 -5.860 2.815 1.00 91.50 83 LYS A CA 1
ATOM 642 C C . LYS A 1 83 ? -7.087 -5.348 4.220 1.00 91.50 83 LYS A C 1
ATOM 644 O O . LYS A 1 83 ? -6.710 -6.095 5.117 1.00 91.50 83 LYS A O 1
ATOM 649 N N . VAL A 1 84 ? -7.268 -4.049 4.425 1.00 95.56 84 VAL A N 1
ATOM 650 C CA . VAL A 1 84 ? -7.075 -3.372 5.715 1.00 95.56 84 VAL A CA 1
ATOM 651 C C . VAL A 1 84 ? -8.321 -2.589 6.119 1.00 95.56 84 VAL A C 1
ATOM 653 O O . VAL A 1 84 ? -9.129 -2.179 5.278 1.00 95.56 84 VAL A O 1
ATOM 656 N N . LYS A 1 85 ? -8.468 -2.354 7.425 1.00 97.31 85 LYS A N 1
ATOM 657 C CA . LYS A 1 85 ? -9.498 -1.478 7.989 1.00 97.31 85 LYS A CA 1
ATOM 658 C C . LYS A 1 85 ? -8.915 -0.111 8.341 1.00 97.31 85 LYS A C 1
ATOM 660 O O . LYS A 1 85 ? -7.811 -0.013 8.865 1.00 97.31 85 LYS A O 1
ATOM 665 N N . ILE A 1 86 ? -9.671 0.949 8.095 1.00 97.56 86 ILE A N 1
ATOM 666 C CA . ILE A 1 86 ? -9.314 2.340 8.361 1.00 97.56 86 ILE A CA 1
ATOM 667 C C . ILE A 1 86 ? -10.145 2.849 9.534 1.00 97.56 86 ILE A C 1
ATOM 669 O O . ILE A 1 86 ? -11.370 2.734 9.523 1.00 97.56 86 ILE A O 1
ATOM 673 N N . CYS A 1 87 ? -9.496 3.437 10.536 1.00 98.19 87 CYS A N 1
ATOM 674 C CA . CYS A 1 87 ? -10.204 4.100 11.632 1.00 98.19 87 CYS A CA 1
ATOM 675 C C . CYS A 1 87 ? -10.927 5.354 11.132 1.00 98.19 87 CYS A C 1
ATOM 677 O O . CYS A 1 87 ? -10.321 6.168 10.438 1.00 98.19 87 CYS A O 1
ATOM 679 N N . ARG A 1 88 ? -12.196 5.551 11.503 1.00 97.81 88 ARG A N 1
ATOM 680 C CA . ARG A 1 88 ? -12.943 6.752 11.085 1.00 97.81 88 ARG A CA 1
ATOM 681 C C . ARG A 1 88 ? -12.484 8.041 11.762 1.00 97.81 88 ARG A C 1
ATOM 683 O O . ARG A 1 88 ? -12.696 9.111 11.212 1.00 97.81 88 ARG A O 1
ATOM 690 N N . ARG A 1 89 ? -11.849 7.936 12.931 1.00 97.44 89 ARG A N 1
ATOM 691 C CA . ARG A 1 89 ? -11.419 9.094 13.724 1.00 97.44 89 ARG A CA 1
ATOM 692 C C . ARG A 1 89 ? -10.010 9.568 13.377 1.00 97.44 89 ARG A C 1
ATOM 694 O O . ARG A 1 89 ? -9.789 10.759 13.234 1.00 97.44 89 ARG A O 1
ATOM 701 N N . CYS A 1 90 ? -9.054 8.643 13.254 1.00 97.75 90 CYS A N 1
ATOM 702 C CA . CYS A 1 90 ? -7.642 8.977 13.011 1.00 97.75 90 CYS A CA 1
ATOM 703 C C . CYS A 1 90 ? -7.091 8.480 11.672 1.00 97.75 90 CYS A C 1
ATOM 705 O O . CYS A 1 90 ? -5.893 8.602 11.435 1.00 97.75 90 CYS A O 1
ATOM 707 N N . TYR A 1 91 ? -7.923 7.860 10.829 1.00 97.44 91 TYR A N 1
ATOM 708 C CA . TYR A 1 91 ? -7.551 7.366 9.496 1.00 97.44 91 TYR A CA 1
ATOM 709 C C . TYR A 1 91 ? -6.386 6.363 9.457 1.00 97.44 91 TYR A C 1
ATOM 711 O O . TYR A 1 91 ? -5.862 6.046 8.393 1.00 97.44 91 TYR A O 1
ATOM 719 N N . ALA A 1 92 ? -6.007 5.790 10.603 1.00 97.56 92 ALA A N 1
ATOM 720 C CA . ALA A 1 92 ? -4.950 4.791 10.669 1.00 97.56 92 ALA A CA 1
ATOM 721 C C . ALA A 1 92 ? -5.367 3.470 10.002 1.00 97.56 92 ALA A C 1
ATOM 723 O O . ALA A 1 92 ? -6.495 3.003 10.189 1.00 97.56 92 ALA A O 1
ATOM 724 N N . ASN A 1 93 ? -4.418 2.829 9.313 1.00 97.00 93 ASN A N 1
ATOM 725 C CA . ASN A 1 93 ? -4.539 1.452 8.829 1.00 97.00 93 ASN A CA 1
ATOM 726 C C . ASN A 1 93 ? -4.466 0.462 10.005 1.00 97.00 93 ASN A C 1
ATOM 728 O O . ASN A 1 93 ? -3.566 0.550 10.846 1.00 97.00 93 ASN A O 1
ATOM 732 N N . ASN A 1 94 ? -5.388 -0.495 10.036 1.00 96.88 94 ASN A N 1
ATOM 733 C CA . ASN A 1 94 ? -5.491 -1.588 11.000 1.00 96.88 94 ASN A CA 1
ATOM 734 C C . ASN A 1 94 ? -5.686 -2.917 10.248 1.00 96.88 94 ASN A C 1
ATOM 736 O O . ASN A 1 94 ? -6.095 -2.930 9.084 1.00 96.88 94 ASN A O 1
ATOM 740 N N . ALA A 1 95 ? -5.419 -4.038 10.920 1.00 95.56 95 ALA A N 1
ATOM 741 C CA . ALA A 1 95 ? -5.614 -5.370 10.349 1.00 95.56 95 ALA A CA 1
ATOM 742 C C . ALA A 1 95 ? -7.077 -5.610 9.922 1.00 95.56 95 ALA A C 1
ATOM 744 O O . ALA A 1 95 ? -8.002 -5.076 10.536 1.00 95.56 95 ALA A O 1
ATOM 745 N N . ALA A 1 96 ? -7.301 -6.462 8.914 1.00 94.69 96 ALA A N 1
ATOM 746 C CA . ALA A 1 96 ? -8.641 -6.795 8.410 1.00 94.69 96 ALA A CA 1
ATOM 747 C C . ALA A 1 96 ? -9.604 -7.280 9.510 1.00 94.69 96 ALA A C 1
ATOM 749 O O . ALA A 1 96 ? -10.786 -6.946 9.505 1.00 94.69 96 ALA A O 1
ATOM 750 N N . LYS A 1 97 ? -9.086 -8.050 10.475 1.00 95.38 97 LYS A N 1
ATOM 751 C CA . LYS A 1 97 ? -9.856 -8.622 11.591 1.00 95.38 97 LYS A CA 1
ATOM 752 C C . LYS A 1 97 ? -9.909 -7.722 12.832 1.00 95.38 97 LYS A C 1
ATOM 754 O O . LYS A 1 97 ? -10.485 -8.115 13.837 1.00 95.38 97 LYS A O 1
ATOM 759 N N . ALA A 1 98 ? -9.331 -6.520 12.784 1.00 96.88 98 ALA A N 1
ATOM 760 C CA . ALA A 1 98 ? -9.345 -5.617 13.929 1.00 96.88 98 ALA A CA 1
ATOM 761 C C . ALA A 1 98 ? -10.777 -5.162 14.264 1.00 96.88 98 ALA A C 1
ATOM 763 O O . ALA A 1 98 ? -11.578 -4.872 13.365 1.00 96.88 98 ALA A O 1
ATOM 764 N N . THR A 1 99 ? -11.067 -5.086 15.562 1.00 96.94 99 THR A N 1
ATOM 765 C CA . THR A 1 99 ? -12.307 -4.544 16.145 1.00 96.94 99 THR A CA 1
ATOM 766 C C . THR A 1 99 ? -12.094 -3.180 16.801 1.00 96.94 99 THR A C 1
ATOM 768 O O . THR A 1 99 ? -13.042 -2.422 16.956 1.00 96.94 99 THR A O 1
ATOM 771 N N . ARG A 1 100 ? -10.849 -2.840 17.160 1.00 97.94 100 ARG A N 1
ATOM 772 C CA . ARG A 1 100 ? -10.457 -1.554 17.750 1.00 97.94 100 ARG A CA 1
ATOM 773 C C . ARG A 1 100 ? -9.237 -0.977 17.052 1.00 97.94 100 ARG A C 1
ATOM 775 O O . ARG A 1 100 ? -8.396 -1.713 16.532 1.00 97.94 100 ARG A O 1
ATOM 782 N N . CYS A 1 101 ? -9.134 0.349 17.033 1.00 98.25 101 CYS A N 1
ATOM 783 C CA . CYS A 1 101 ? -7.974 1.015 16.465 1.00 98.25 101 CYS A CA 1
ATOM 784 C C . CYS A 1 101 ? -6.728 0.817 17.341 1.00 98.25 101 CYS A C 1
ATOM 786 O O . CYS A 1 101 ? -6.756 1.014 18.556 1.00 98.25 101 CYS A O 1
ATOM 788 N N . ARG A 1 102 ? -5.591 0.516 16.706 1.00 97.94 102 ARG A N 1
ATOM 789 C CA . ARG A 1 102 ? -4.294 0.364 17.387 1.00 97.94 102 ARG A CA 1
ATOM 790 C C . ARG A 1 102 ? -3.711 1.667 17.946 1.00 97.94 102 ARG A C 1
ATOM 792 O O . ARG A 1 102 ? -2.729 1.627 18.675 1.00 97.94 102 ARG A O 1
ATOM 799 N N . LYS A 1 103 ? -4.234 2.831 17.547 1.00 97.94 103 LYS A N 1
ATOM 800 C CA . LYS A 1 103 ? -3.642 4.133 17.885 1.00 97.94 103 LYS A CA 1
ATOM 801 C C . LYS A 1 103 ? -4.251 4.710 19.165 1.00 97.94 103 LYS A C 1
ATOM 803 O O . LYS A 1 103 ? -5.446 5.003 19.197 1.00 97.94 103 LYS A O 1
ATOM 808 N N . ALA A 1 104 ? -3.404 4.971 20.161 1.00 97.31 104 ALA A N 1
ATOM 809 C CA . ALA A 1 104 ? -3.796 5.586 21.432 1.00 97.31 104 ALA A CA 1
ATOM 810 C C . ALA A 1 104 ? -4.407 6.991 21.260 1.00 97.31 104 ALA A C 1
ATOM 812 O O . ALA A 1 104 ? -5.386 7.308 21.921 1.00 97.31 104 ALA A O 1
ATOM 813 N N . GLN A 1 105 ? -3.930 7.787 20.290 1.00 97.25 105 GLN A N 1
ATOM 814 C CA . GLN A 1 105 ? -4.429 9.152 20.028 1.00 97.25 105 GLN A CA 1
ATOM 815 C C . GLN A 1 105 ? -5.943 9.246 19.758 1.00 97.25 105 GLN A C 1
ATOM 817 O O . GLN A 1 105 ? -6.541 10.298 19.935 1.00 97.25 105 GLN A O 1
ATOM 822 N N . CYS A 1 106 ? -6.577 8.161 19.295 1.00 97.06 106 CYS A N 1
ATOM 823 C CA . CYS A 1 106 ? -8.024 8.129 19.060 1.00 97.06 106 CYS A CA 1
ATOM 824 C C . CYS A 1 106 ? -8.811 7.461 20.197 1.00 97.06 106 CYS A C 1
ATOM 826 O O . CYS A 1 106 ? -10.016 7.261 20.050 1.00 97.06 106 CYS A O 1
ATOM 828 N N . GLY A 1 107 ? -8.139 7.100 21.298 1.00 97.25 107 GLY A N 1
ATOM 829 C CA . GLY A 1 107 ? -8.712 6.369 22.428 1.00 97.25 107 GLY A CA 1
ATOM 830 C C . GLY A 1 107 ? -9.087 4.928 22.084 1.00 9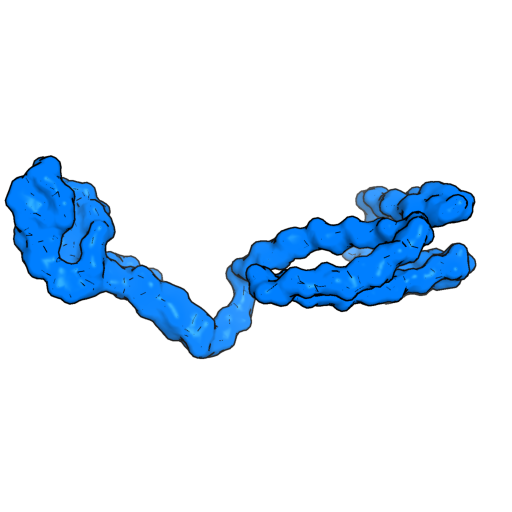7.25 107 GLY A C 1
ATOM 831 O O . GLY A 1 107 ? -10.110 4.442 22.549 1.00 97.25 107 GLY A O 1
ATOM 832 N N . HIS A 1 108 ? -8.327 4.265 21.203 1.00 96.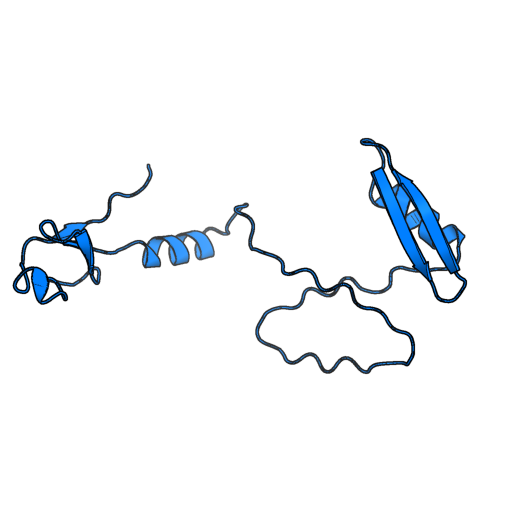81 108 HIS A N 1
ATOM 833 C CA . HIS A 1 108 ? -8.642 2.912 20.716 1.00 96.81 108 HIS A CA 1
ATOM 834 C C . HIS A 1 108 ? -10.055 2.771 20.121 1.00 96.81 108 HIS A C 1
ATOM 836 O O . HIS A 1 108 ? -10.720 1.747 20.284 1.00 96.81 108 HIS A O 1
ATOM 842 N N . TYR A 1 109 ? -10.497 3.811 19.406 1.00 97.31 109 TYR A N 1
ATOM 843 C CA . TYR A 1 109 ? -11.829 3.911 18.812 1.00 97.31 109 TYR A CA 1
ATOM 844 C C . TYR A 1 109 ? -12.231 2.651 18.022 1.00 97.31 109 TYR A C 1
ATOM 846 O O . TYR A 1 109 ? -11.422 2.094 17.272 1.00 97.31 109 TYR A O 1
ATOM 854 N N . GLY A 1 110 ? -13.473 2.195 18.215 1.00 96.56 110 GLY A N 1
ATOM 855 C CA . GLY A 1 110 ? -13.979 0.921 17.688 1.00 96.56 110 GLY A CA 1
ATOM 856 C C . GLY A 1 110 ? -14.580 0.980 16.283 1.00 96.56 110 GLY A C 1
ATOM 857 O O . GLY A 1 110 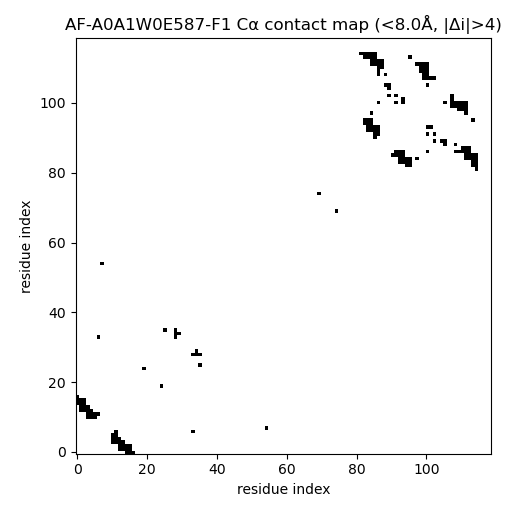? -14.674 -0.050 15.622 1.00 96.56 110 GLY A O 1
ATOM 858 N N . ASP A 1 111 ? -14.964 2.162 15.790 1.00 97.44 111 ASP A N 1
ATOM 859 C CA . ASP A 1 111 ? -15.557 2.278 14.454 1.00 97.44 111 ASP A CA 1
ATOM 860 C C . ASP A 1 111 ? -14.461 2.308 13.376 1.00 97.44 111 ASP A C 1
ATOM 862 O O . ASP A 1 111 ? -13.748 3.300 13.146 1.00 97.44 111 ASP A O 1
ATOM 866 N N . LEU A 1 112 ? -14.311 1.149 12.738 1.00 98.00 112 LEU A N 1
ATOM 867 C CA . LEU A 1 112 ? -13.367 0.876 11.672 1.00 98.00 112 LEU A CA 1
ATOM 868 C C . LEU A 1 112 ? -14.134 0.548 10.387 1.00 98.00 112 LEU A C 1
ATOM 870 O O . LEU A 1 112 ? -14.947 -0.374 10.352 1.00 98.00 112 LEU A O 1
ATOM 874 N N . ARG A 1 113 ? -13.809 1.233 9.290 1.00 96.94 113 ARG A N 1
ATOM 875 C CA . ARG A 1 113 ? -14.356 0.947 7.953 1.00 96.94 113 ARG A CA 1
ATOM 876 C C . ARG A 1 113 ? -13.378 0.133 7.114 1.00 96.94 113 ARG A C 1
ATOM 878 O O . ARG A 1 113 ? -12.173 0.236 7.308 1.00 96.94 113 ARG A O 1
ATOM 885 N N . MET A 1 114 ? -13.850 -0.599 6.110 1.00 96.00 114 MET A N 1
ATOM 886 C CA . MET A 1 114 ? -12.945 -1.188 5.114 1.00 96.00 114 MET A CA 1
ATOM 887 C C . MET A 1 114 ? -12.291 -0.095 4.250 1.00 96.00 114 MET A C 1
ATOM 889 O O . MET A 1 114 ? -12.894 0.955 3.975 1.00 96.00 114 MET A O 1
ATOM 893 N N . LYS A 1 115 ? -11.035 -0.312 3.836 1.00 95.19 115 LYS A N 1
ATOM 894 C CA . LYS A 1 115 ? -10.393 0.535 2.821 1.00 95.19 115 LYS A CA 1
ATOM 895 C C . LYS A 1 115 ? -11.181 0.415 1.511 1.00 95.19 115 LYS A C 1
ATOM 897 O O . LYS A 1 115 ? -11.594 -0.677 1.136 1.00 95.19 115 LYS A O 1
ATOM 902 N N . LYS A 1 116 ? -11.420 1.548 0.842 1.00 92.31 116 LYS A N 1
ATOM 903 C CA . LYS A 1 116 ? -12.103 1.560 -0.456 1.00 92.31 116 LYS A CA 1
ATOM 904 C C . LYS A 1 116 ? -11.182 0.904 -1.484 1.00 92.31 116 LYS A C 1
ATOM 906 O O . LYS A 1 116 ? -10.002 1.246 -1.533 1.00 92.31 116 LYS A O 1
ATOM 911 N N . VAL A 1 117 ? -11.721 -0.032 -2.253 1.00 86.69 117 VAL A N 1
ATOM 912 C CA . VAL A 1 117 ? -11.019 -0.656 -3.377 1.00 86.69 117 VAL A CA 1
ATOM 913 C C . VAL A 1 117 ? -11.252 0.168 -4.640 1.00 86.69 117 VAL A C 1
ATOM 915 O O . VAL A 1 117 ? -12.311 0.783 -4.785 1.00 86.69 117 VAL A O 1
ATOM 918 N N . LEU A 1 118 ? -10.247 0.208 -5.514 1.00 82.12 118 LEU A N 1
ATOM 919 C CA . LEU A 1 118 ? -10.411 0.715 -6.874 1.00 82.12 118 LEU A CA 1
ATOM 920 C C . LEU A 1 118 ? -11.324 -0.267 -7.620 1.00 82.12 118 LEU A C 1
ATOM 922 O O . LEU A 1 118 ? -11.152 -1.479 -7.469 1.00 82.12 118 LEU A O 1
ATOM 926 N N . LYS A 1 119 ? -12.332 0.267 -8.312 1.00 72.69 119 LYS A N 1
ATOM 927 C CA . LYS A 1 119 ? -13.208 -0.506 -9.196 1.00 72.69 119 LYS A CA 1
ATOM 928 C C . LYS A 1 119 ? -12.594 -0.571 -10.582 1.00 72.69 119 LYS A C 1
ATOM 930 O O . LYS A 1 119 ? -11.983 0.451 -10.965 1.00 72.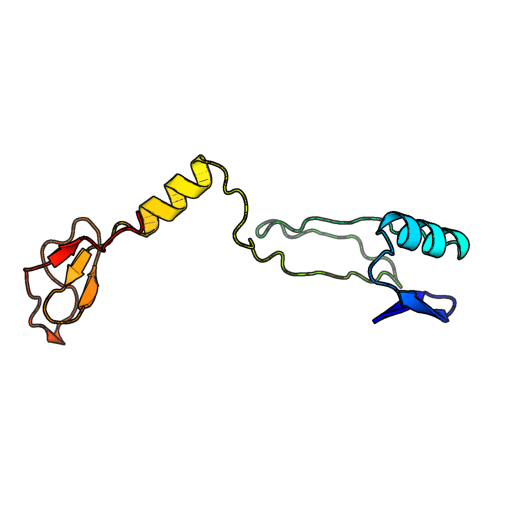69 119 LYS A O 1
#

Nearest PDB structures (foldseek):
  8p4v-assembly2_DO  TM=9.397E-01  e=5.349E-04  Saccharomyces cerevisiae
  9bdp-assembly1_AL40  TM=9.587E-01  e=7.355E-04  Oryctolagus cuniculus
  7tut-assembly1_m  TM=9.467E-01  e=8.904E-04  Oryctolagus cuniculus
  7osm-assembly1_eL40  TM=9.645E-01  e=8.904E-04  Saccharomyces cerevisiae
  6qkl-assembly1_H  TM=9.237E-01  e=8.355E-04  Dictyostelium discoideum